Protein AF-A0A5R1NLW3-F1 (afdb_monomer)

Sequence (66 aa):
MPSSSGRPGRPFQDHRRVMEGIIYRYRAGIPWRDLPEVFGPWQTVWKRHRRFSGDGTWNSILVDAR

Nearest PDB structures (foldseek):
  2din-assembly1_A  TM=4.757E-01  e=3.621E+00  Homo sapiens
  7aav-assembly1_L  TM=5.142E-01  e=5.637E+00  Homo sapiens

Solvent-accessible surface area (backbone atoms only — not comparable to full-atom values): 4151 Å² total; per-residue (Å²): 128,94,70,80,88,65,80,92,65,81,78,79,71,63,65,64,45,32,51,51,39,53,53,47,38,65,74,70,69,55,60,64,90,72,51,59,68,92,36,43,63,44,69,60,38,49,54,50,52,54,47,31,69,73,72,47,48,54,58,55,54,61,60,70,72,107

Radius of gyration: 12.43 Å; Cα contacts (8 Å, |Δi|>4): 37; chains: 1; bounding box: 31×32×22 Å

Secondary structure (DSSP, 8-state):
-----SS--SPPP-HHHHHHHHHHHHHHT--GGG--GGG--HHHHHHHHHHHHHSSHHHHHHHHT-

Mean predicted aligned error: 5.95 Å

Foldseek 3Di:
DDDPPDDDDDDDDDPVLLVVQVVCCVVVVDDLCPRDCSSPRSVSSVVVVVVCVVVVVVVVVVVVVD

pLDDT: mean 85.46, std 14.32, range [51.34, 98.12]

Structure (mmCIF, N/CA/C/O backbone):
data_AF-A0A5R1NLW3-F1
#
_entry.id   AF-A0A5R1NLW3-F1
#
loop_
_atom_site.group_PDB
_atom_site.id
_atom_site.type_symbol
_atom_site.label_atom_id
_atom_site.label_alt_id
_atom_site.label_comp_id
_atom_site.label_asym_id
_atom_site.label_entity_id
_atom_site.label_seq_id
_atom_site.pdbx_PDB_ins_code
_atom_site.Cartn_x
_atom_site.Cartn_y
_atom_site.Cartn_z
_atom_site.occupancy
_atom_site.B_iso_or_equiv
_atom_site.auth_seq_id
_atom_site.auth_comp_id
_atom_site.auth_asym_id
_atom_site.auth_atom_id
_atom_site.pdbx_PDB_model_num
ATOM 1 N N . MET A 1 1 ? 13.975 -6.417 -3.828 1.00 56.59 1 MET A N 1
ATOM 2 C CA . MET A 1 1 ? 13.214 -5.139 -3.751 1.00 56.59 1 MET A CA 1
ATOM 3 C C . MET A 1 1 ? 13.659 -4.230 -4.890 1.00 56.59 1 MET A C 1
ATOM 5 O O . MET A 1 1 ? 14.845 -4.267 -5.197 1.00 56.59 1 MET A O 1
ATOM 9 N N . PRO A 1 2 ? 12.768 -3.440 -5.522 1.00 60.03 2 PRO A N 1
ATOM 10 C CA . PRO A 1 2 ? 13.160 -2.562 -6.624 1.00 60.03 2 PRO A CA 1
ATOM 11 C C . PRO A 1 2 ? 14.259 -1.596 -6.163 1.00 60.03 2 PRO A C 1
ATOM 13 O O . PRO A 1 2 ? 14.083 -0.881 -5.177 1.00 60.03 2 PRO A O 1
ATOM 16 N N . SER A 1 3 ? 15.398 -1.606 -6.852 1.00 61.59 3 SER A N 1
ATOM 17 C CA . SER A 1 3 ? 16.531 -0.715 -6.603 1.00 61.59 3 SER A CA 1
ATOM 18 C C . SER A 1 3 ? 16.362 0.590 -7.381 1.00 61.59 3 SER A C 1
ATOM 20 O O . SER A 1 3 ? 15.825 0.610 -8.488 1.00 61.59 3 SER A O 1
ATOM 22 N N . SER A 1 4 ? 16.851 1.701 -6.825 1.00 59.38 4 SER A N 1
ATOM 23 C CA . SER A 1 4 ? 16.893 3.006 -7.508 1.00 59.38 4 SER A CA 1
ATOM 24 C C . SER A 1 4 ? 18.047 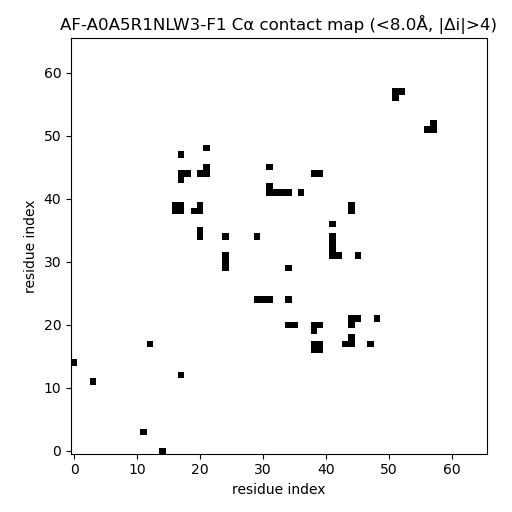3.106 -8.519 1.00 59.38 4 SER A C 1
ATOM 26 O O . SER A 1 4 ? 18.518 4.204 -8.802 1.00 59.38 4 SER A O 1
ATOM 28 N N . SER A 1 5 ? 18.552 1.985 -9.039 1.00 54.59 5 SER A N 1
ATOM 29 C CA . SER A 1 5 ? 19.661 1.969 -9.997 1.00 54.59 5 SER A CA 1
ATOM 30 C C . SER A 1 5 ? 19.200 2.587 -11.326 1.00 54.59 5 SER A C 1
ATOM 32 O O . SER A 1 5 ? 18.640 1.898 -12.176 1.00 54.59 5 SER A O 1
ATOM 34 N N . GLY A 1 6 ? 19.351 3.910 -11.452 1.00 66.69 6 GLY A N 1
ATOM 35 C CA . GLY A 1 6 ? 18.838 4.745 -12.540 1.00 66.69 6 GLY A CA 1
ATOM 36 C C . GLY A 1 6 ? 18.844 6.243 -12.190 1.00 66.69 6 GLY A C 1
ATOM 37 O O . GLY A 1 6 ? 19.431 6.652 -11.190 1.00 66.69 6 GLY A O 1
ATOM 38 N N . ARG A 1 7 ? 18.197 7.075 -13.026 1.00 57.94 7 ARG A N 1
ATOM 39 C CA . ARG A 1 7 ? 18.132 8.545 -12.862 1.00 57.94 7 ARG A CA 1
ATOM 40 C C . ARG A 1 7 ? 17.630 8.929 -11.456 1.00 57.94 7 ARG A C 1
ATOM 42 O O . ARG A 1 7 ? 16.624 8.358 -11.029 1.00 57.94 7 ARG A O 1
ATOM 49 N N . PRO A 1 8 ? 18.259 9.902 -10.765 1.00 53.97 8 PRO A N 1
ATOM 50 C CA . PRO A 1 8 ? 17.851 10.309 -9.425 1.00 53.97 8 PRO A CA 1
ATOM 51 C C . PRO A 1 8 ? 16.469 10.967 -9.485 1.00 53.97 8 PRO A C 1
ATOM 53 O O . PRO A 1 8 ? 16.314 12.119 -9.881 1.00 53.97 8 PRO A O 1
ATOM 56 N N . GLY A 1 9 ? 15.443 10.188 -9.152 1.00 65.88 9 GLY A N 1
ATOM 57 C CA . GLY A 1 9 ? 14.092 10.674 -8.901 1.00 65.88 9 GLY A CA 1
ATOM 58 C C . GLY A 1 9 ? 13.886 10.982 -7.419 1.00 65.88 9 GLY A C 1
ATOM 59 O O . GLY A 1 9 ? 14.804 10.875 -6.606 1.00 65.88 9 GLY A O 1
ATOM 60 N N . ARG A 1 10 ? 12.648 11.325 -7.045 1.00 65.62 10 ARG A N 1
ATOM 61 C CA . ARG A 1 10 ? 12.261 11.433 -5.632 1.00 65.62 10 ARG A CA 1
ATOM 62 C C . ARG A 1 10 ? 12.614 10.122 -4.906 1.00 65.62 10 ARG A C 1
ATOM 64 O O . ARG A 1 10 ? 12.277 9.063 -5.444 1.00 65.62 10 ARG A O 1
ATOM 71 N N . PRO A 1 11 ? 13.235 10.177 -3.710 1.00 66.50 11 PRO A N 1
ATOM 72 C CA . PRO A 1 11 ? 13.545 8.983 -2.933 1.00 66.50 11 PRO A CA 1
ATOM 73 C C . PRO A 1 11 ? 12.327 8.071 -2.808 1.00 66.50 11 PRO A C 1
ATOM 75 O O . PRO A 1 11 ? 11.197 8.549 -2.639 1.00 66.50 11 PRO A O 1
ATOM 78 N N . PHE A 1 12 ? 12.545 6.758 -2.911 1.00 66.75 12 PHE A N 1
ATOM 79 C CA . PHE A 1 12 ? 11.467 5.810 -2.672 1.00 66.75 12 PHE A CA 1
ATOM 80 C C . PHE A 1 12 ? 10.922 6.009 -1.258 1.00 66.75 12 PHE A C 1
ATOM 82 O O . PHE A 1 12 ? 11.681 6.123 -0.299 1.00 66.75 12 PHE A O 1
ATOM 89 N N . GLN A 1 13 ? 9.592 6.029 -1.139 1.00 69.12 13 GLN A N 1
ATOM 90 C CA . GLN A 1 13 ? 8.949 5.856 0.159 1.00 69.12 13 GLN A CA 1
ATOM 91 C C . GLN A 1 13 ? 9.408 4.542 0.784 1.00 69.12 13 GLN A C 1
ATOM 93 O O . GLN A 1 13 ? 9.704 3.593 0.049 1.00 69.12 13 GLN A O 1
ATOM 98 N N . ASP A 1 14 ? 9.409 4.496 2.117 1.00 83.56 14 ASP A N 1
ATOM 99 C CA . ASP A 1 14 ? 9.753 3.300 2.879 1.00 83.56 14 ASP A CA 1
ATOM 100 C C . ASP A 1 14 ? 9.050 2.068 2.282 1.00 83.56 14 ASP A C 1
ATOM 102 O O . ASP A 1 14 ? 7.818 1.971 2.224 1.00 83.56 14 ASP A O 1
ATOM 106 N N . HIS A 1 15 ? 9.863 1.141 1.774 1.00 83.94 15 HIS A N 1
ATOM 107 C CA . HIS A 1 15 ? 9.394 -0.069 1.115 1.00 83.94 15 HIS A CA 1
ATOM 108 C C . HIS A 1 15 ? 8.543 -0.922 2.045 1.00 83.94 15 HIS A C 1
ATOM 110 O O . HIS A 1 15 ? 7.553 -1.497 1.593 1.00 83.94 15 HIS A O 1
ATOM 116 N N . ARG A 1 16 ? 8.889 -0.962 3.334 1.00 89.00 16 ARG A N 1
ATOM 117 C CA . ARG A 1 16 ? 8.134 -1.701 4.340 1.00 89.00 16 ARG A CA 1
ATOM 118 C C . ARG A 1 16 ? 6.734 -1.122 4.487 1.00 89.00 16 ARG A C 1
ATOM 120 O O . ARG A 1 16 ? 5.762 -1.858 4.365 1.00 89.00 16 ARG A O 1
ATOM 127 N N . ARG A 1 17 ? 6.631 0.199 4.625 1.00 93.31 17 ARG A N 1
ATOM 128 C CA . ARG A 1 17 ? 5.357 0.916 4.776 1.00 93.31 17 ARG A CA 1
ATOM 129 C C . ARG A 1 17 ? 4.404 0.680 3.602 1.00 93.31 17 ARG A C 1
ATOM 131 O O . ARG A 1 17 ? 3.216 0.440 3.799 1.00 9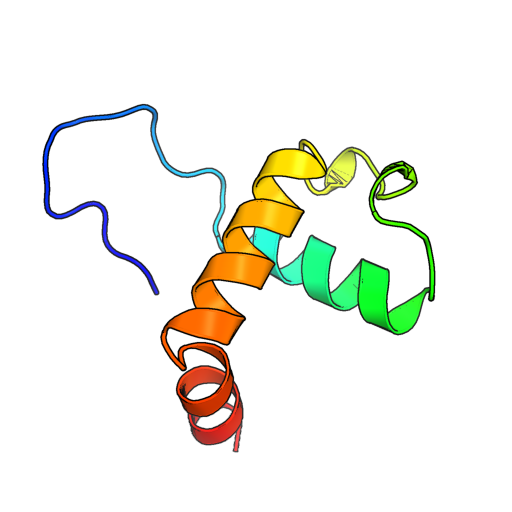3.31 17 ARG A O 1
ATOM 138 N N . VAL A 1 18 ? 4.925 0.703 2.373 1.00 93.00 18 VAL A N 1
ATOM 139 C CA . VAL A 1 18 ? 4.124 0.416 1.171 1.00 93.00 18 VAL A CA 1
ATOM 140 C C . VAL A 1 18 ? 3.643 -1.038 1.156 1.00 93.00 18 VAL A C 1
ATOM 142 O O . VAL A 1 18 ? 2.486 -1.291 0.828 1.00 93.00 18 VAL A O 1
ATOM 145 N N . MET A 1 19 ? 4.503 -1.990 1.524 1.00 93.25 19 MET A N 1
ATOM 146 C CA . MET A 1 19 ? 4.138 -3.409 1.593 1.00 93.25 19 MET A CA 1
ATOM 147 C C . MET A 1 19 ? 3.091 -3.682 2.672 1.00 93.25 19 MET A C 1
ATOM 149 O O . MET A 1 19 ? 2.111 -4.376 2.407 1.00 93.25 19 MET A O 1
ATOM 153 N N . GLU A 1 20 ? 3.251 -3.091 3.854 1.00 95.19 20 GLU A N 1
ATOM 154 C CA . GLU A 1 20 ? 2.270 -3.167 4.9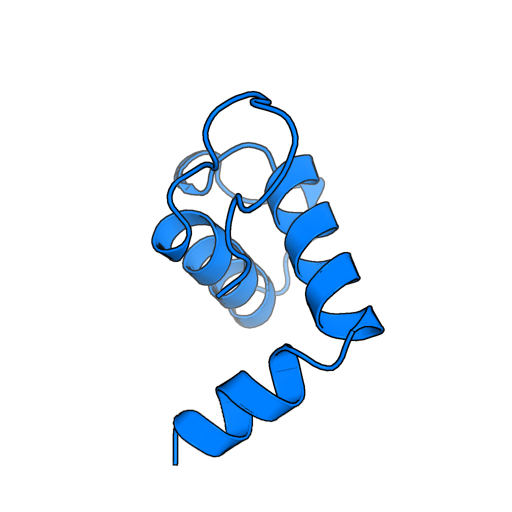38 1.00 95.19 20 GLU A CA 1
ATOM 155 C C . GLU A 1 20 ? 0.914 -2.600 4.499 1.00 95.19 20 GLU A C 1
ATOM 157 O O . GLU A 1 20 ? -0.112 -3.224 4.760 1.00 95.19 20 GLU A O 1
ATOM 162 N N . GLY A 1 21 ? 0.897 -1.502 3.735 1.00 97.00 21 GLY A N 1
ATOM 163 C CA . GLY A 1 21 ? -0.334 -0.955 3.158 1.00 97.00 21 GLY A CA 1
ATOM 164 C C . GLY A 1 21 ? -1.029 -1.902 2.179 1.00 97.00 21 GLY A C 1
ATOM 165 O O . GLY A 1 21 ? -2.254 -2.035 2.207 1.00 97.00 21 GLY A O 1
ATOM 166 N N . ILE A 1 22 ? -0.264 -2.606 1.339 1.00 96.19 22 ILE A N 1
ATOM 167 C CA . ILE A 1 22 ? -0.812 -3.624 0.428 1.00 96.19 22 ILE A CA 1
ATOM 168 C C . ILE A 1 22 ? -1.440 -4.765 1.238 1.00 96.19 22 ILE A C 1
ATOM 170 O O . ILE A 1 22 ? -2.595 -5.122 1.002 1.00 96.19 22 ILE A O 1
ATOM 174 N N . ILE A 1 23 ? -0.711 -5.301 2.221 1.00 95.62 23 ILE A N 1
ATOM 175 C CA . ILE A 1 23 ? -1.172 -6.407 3.076 1.00 95.62 23 ILE A CA 1
ATOM 176 C C . ILE A 1 23 ? -2.417 -6.001 3.868 1.00 95.62 23 ILE A C 1
ATOM 178 O O . ILE A 1 23 ? -3.387 -6.758 3.917 1.00 95.62 23 ILE A O 1
ATOM 182 N N . TYR A 1 24 ? -2.415 -4.806 4.462 1.00 97.88 24 TYR A N 1
ATOM 183 C CA . TYR A 1 24 ? -3.551 -4.279 5.210 1.00 97.88 24 TYR A CA 1
ATOM 184 C C . TYR A 1 24 ? -4.802 -4.212 4.336 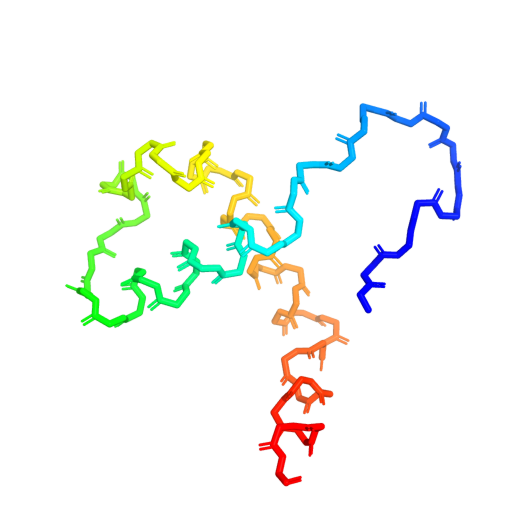1.00 97.88 24 TYR A C 1
ATOM 186 O O . TYR A 1 24 ? -5.839 -4.746 4.720 1.00 97.88 24 TYR A O 1
ATOM 194 N N . ARG A 1 25 ? -4.698 -3.639 3.128 1.00 97.88 25 ARG A N 1
ATOM 195 C CA . ARG A 1 25 ? -5.824 -3.551 2.188 1.00 97.88 25 ARG A CA 1
ATOM 196 C C . ARG A 1 25 ? -6.408 -4.921 1.861 1.00 97.88 25 ARG A C 1
ATOM 198 O O . ARG A 1 25 ? -7.625 -5.057 1.783 1.00 97.88 25 ARG A O 1
ATOM 205 N N . TYR A 1 26 ? -5.554 -5.926 1.661 1.00 95.56 26 TYR A N 1
ATOM 206 C CA . TYR A 1 26 ? -5.997 -7.296 1.405 1.00 95.56 26 TYR A CA 1
ATOM 207 C C . TYR A 1 26 ? -6.709 -7.919 2.606 1.00 95.56 26 TYR A C 1
ATOM 209 O O . TYR A 1 26 ? -7.751 -8.539 2.423 1.00 95.56 26 TYR A O 1
ATOM 217 N N . ARG A 1 27 ? -6.186 -7.727 3.822 1.00 97.19 27 ARG A N 1
ATOM 218 C CA . ARG A 1 27 ? -6.798 -8.250 5.056 1.00 97.19 27 ARG A CA 1
ATOM 219 C C . ARG A 1 27 ? -8.114 -7.557 5.407 1.00 97.19 27 ARG A C 1
ATOM 221 O O . ARG A 1 27 ? -9.039 -8.218 5.855 1.00 97.19 27 ARG A O 1
ATOM 228 N N . ALA A 1 28 ? -8.184 -6.243 5.213 1.00 97.38 28 ALA A N 1
ATOM 229 C CA . ALA A 1 28 ? -9.347 -5.432 5.558 1.00 97.38 28 ALA A CA 1
ATOM 230 C C . ALA A 1 28 ? -10.443 -5.449 4.476 1.00 97.38 28 ALA A C 1
ATOM 232 O O . ALA A 1 28 ? -11.571 -5.059 4.750 1.00 97.38 28 ALA A O 1
ATOM 233 N N . GLY A 1 29 ? -10.126 -5.861 3.241 1.00 97.25 29 GLY A N 1
ATOM 234 C CA . GLY A 1 29 ? -11.098 -5.923 2.142 1.00 97.25 29 GLY A CA 1
ATOM 235 C C . GLY A 1 29 ? -11.565 -4.557 1.621 1.00 97.25 29 GLY A C 1
ATOM 236 O O . GLY A 1 29 ? -12.571 -4.478 0.922 1.00 97.25 29 GLY A O 1
ATOM 237 N N . ILE A 1 30 ? -10.842 -3.481 1.932 1.00 97.69 30 ILE A N 1
ATOM 238 C CA . ILE A 1 30 ? -11.248 -2.104 1.616 1.00 97.69 30 ILE A CA 1
ATOM 239 C C . ILE A 1 30 ? -10.902 -1.692 0.172 1.00 97.69 30 ILE A C 1
ATOM 241 O O . ILE A 1 30 ? -9.971 -2.238 -0.450 1.00 97.69 30 ILE A O 1
ATOM 245 N N . PRO A 1 31 ? -11.616 -0.711 -0.409 1.00 97.88 31 PRO A N 1
ATOM 246 C CA . PRO A 1 31 ? -11.199 -0.103 -1.666 1.00 97.88 31 PRO A CA 1
ATOM 247 C C . PRO A 1 31 ? -9.888 0.675 -1.476 1.00 97.88 31 PRO A C 1
ATOM 249 O O . PRO A 1 31 ? -9.554 1.130 -0.387 1.00 97.88 31 PRO A O 1
ATOM 252 N N . TRP A 1 32 ? -9.128 0.859 -2.560 1.00 97.25 32 TRP A N 1
ATOM 253 C CA . TRP A 1 32 ? -7.828 1.541 -2.496 1.00 97.25 32 TRP A CA 1
ATOM 254 C C . TRP A 1 32 ? -7.913 2.967 -1.945 1.00 97.25 32 TRP A C 1
ATOM 256 O O . TRP A 1 32 ? -6.998 3.395 -1.255 1.00 97.25 32 TRP A O 1
ATOM 266 N N . ARG A 1 33 ? -8.996 3.696 -2.244 1.00 97.12 33 ARG A N 1
ATOM 267 C CA . ARG A 1 33 ? -9.166 5.098 -1.829 1.00 97.12 33 ARG A CA 1
ATOM 268 C C . ARG A 1 33 ? -9.357 5.259 -0.320 1.00 97.12 33 ARG A C 1
ATOM 270 O O . ARG A 1 33 ? -9.087 6.343 0.178 1.00 97.12 33 ARG A O 1
ATOM 277 N N . ASP A 1 34 ? -9.721 4.180 0.369 1.00 97.94 34 ASP A N 1
ATOM 278 C CA . ASP A 1 34 ? -9.971 4.171 1.812 1.00 97.94 34 ASP A CA 1
ATOM 279 C C . ASP A 1 34 ? -8.753 3.656 2.595 1.00 97.94 34 ASP A C 1
ATOM 281 O O . ASP A 1 34 ? -8.822 3.436 3.803 1.00 97.94 34 ASP A O 1
ATOM 285 N N . LEU A 1 35 ? -7.621 3.428 1.917 1.00 98.12 35 LEU A N 1
ATOM 286 C CA . LEU A 1 35 ? -6.391 2.998 2.569 1.00 98.12 35 LEU A CA 1
ATOM 287 C C . LEU A 1 35 ? -5.948 4.050 3.605 1.00 98.12 35 LEU A C 1
ATOM 289 O O . LEU A 1 35 ? -5.793 5.216 3.234 1.00 98.12 35 LEU A O 1
ATOM 293 N N . PRO A 1 36 ? -5.659 3.656 4.861 1.00 97.50 36 PRO A N 1
ATOM 294 C CA . PRO A 1 36 ? -5.192 4.591 5.873 1.00 97.50 36 PRO A CA 1
ATOM 295 C C . PRO A 1 36 ? -3.931 5.341 5.436 1.00 97.50 36 PRO A C 1
ATOM 297 O O . PRO A 1 36 ? -2.954 4.737 4.985 1.00 97.50 36 PRO A O 1
ATOM 300 N N . GLU A 1 37 ? -3.913 6.656 5.659 1.00 95.00 37 GLU A N 1
ATOM 301 C CA . GLU A 1 37 ? -2.782 7.531 5.311 1.00 95.00 37 GLU A CA 1
ATOM 302 C C . GLU A 1 37 ? -1.481 7.142 6.027 1.00 95.00 37 GLU A C 1
ATOM 304 O O . GLU A 1 37 ? -0.379 7.475 5.579 1.00 95.00 37 GLU A O 1
ATOM 309 N N . VAL A 1 38 ? -1.584 6.351 7.102 1.00 95.38 38 VAL A N 1
ATOM 310 C CA . VAL A 1 38 ? -0.441 5.752 7.799 1.00 95.38 38 VAL A CA 1
ATOM 311 C C . VAL A 1 38 ? 0.404 4.881 6.873 1.00 95.38 38 VAL A C 1
ATOM 313 O O . VAL A 1 38 ? 1.563 4.671 7.193 1.00 95.38 38 VAL A O 1
ATOM 316 N N . PHE A 1 39 ? -0.094 4.435 5.717 1.00 95.25 39 PHE A N 1
ATOM 317 C CA . PHE A 1 39 ? 0.678 3.690 4.712 1.00 95.25 39 PHE A CA 1
ATOM 318 C C . PHE A 1 39 ? 1.201 4.567 3.560 1.00 95.25 39 PHE A C 1
ATOM 320 O O . PHE A 1 39 ? 1.890 4.086 2.658 1.00 95.25 39 PHE A O 1
ATOM 327 N N . GLY A 1 40 ? 0.923 5.870 3.609 1.00 93.06 40 GLY A N 1
ATOM 328 C CA . GLY A 1 40 ? 1.212 6.831 2.552 1.00 93.06 40 GLY A CA 1
ATOM 329 C C . GLY A 1 40 ? 0.096 6.924 1.502 1.00 93.06 40 GLY A C 1
ATOM 330 O O . GLY A 1 40 ? -0.959 6.309 1.646 1.00 93.06 40 GLY A O 1
ATOM 331 N N . PRO A 1 41 ? 0.310 7.699 0.421 1.00 95.19 41 PRO A N 1
ATOM 332 C CA . PRO A 1 41 ? -0.720 7.939 -0.585 1.00 95.19 41 PRO A CA 1
ATOM 333 C C . PRO A 1 41 ? -1.145 6.643 -1.275 1.00 95.19 41 PRO A C 1
ATOM 335 O O . PRO A 1 41 ? -0.301 5.937 -1.843 1.00 95.19 41 PRO A O 1
ATOM 338 N N . TRP A 1 42 ? -2.448 6.363 -1.302 1.00 96.56 42 TRP A N 1
ATOM 339 C CA . TRP A 1 42 ? -2.978 5.125 -1.874 1.00 96.56 42 TRP A CA 1
ATOM 340 C C . TRP A 1 42 ? -2.559 4.902 -3.333 1.00 96.56 42 TRP A C 1
ATOM 342 O O . TRP A 1 42 ? -2.348 3.763 -3.744 1.00 96.56 42 TRP A O 1
ATOM 352 N N . GLN A 1 43 ? -2.354 5.967 -4.119 1.00 96.31 43 GLN A N 1
ATOM 353 C CA . GLN A 1 43 ? -1.888 5.864 -5.505 1.00 96.31 43 GLN A CA 1
ATOM 354 C C . GLN A 1 43 ? -0.474 5.277 -5.578 1.00 96.31 43 GLN A C 1
ATOM 356 O O . GLN A 1 43 ? -0.167 4.525 -6.501 1.00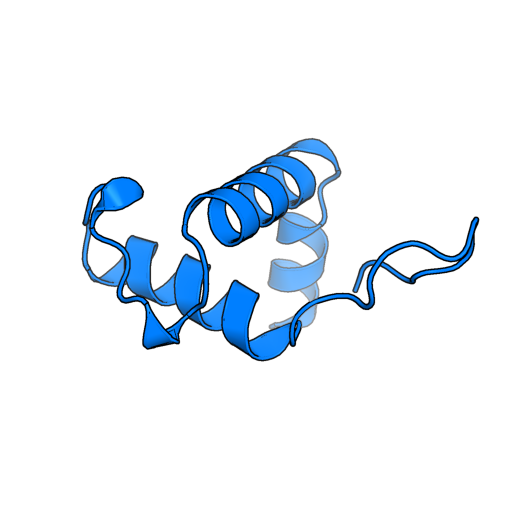 96.31 43 GLN A O 1
ATOM 361 N N . THR A 1 44 ? 0.396 5.618 -4.624 1.00 93.94 44 TH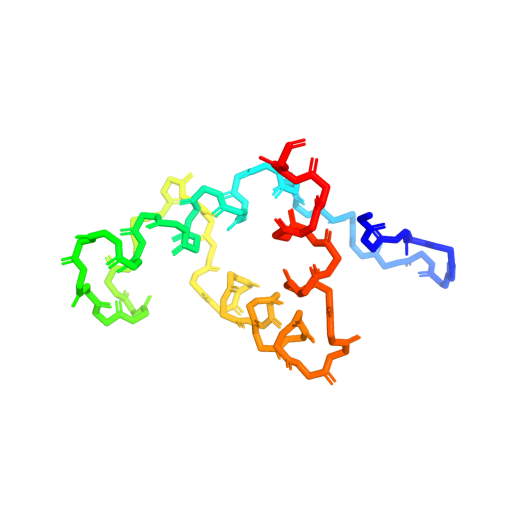R A N 1
ATOM 362 C CA . THR A 1 44 ? 1.764 5.082 -4.545 1.00 93.94 44 THR A CA 1
ATOM 363 C C . THR A 1 44 ? 1.729 3.595 -4.223 1.00 93.94 44 THR A C 1
ATOM 365 O O . THR A 1 44 ? 2.413 2.804 -4.877 1.00 93.94 44 THR A O 1
ATOM 368 N N . VAL A 1 45 ? 0.891 3.217 -3.258 1.00 95.50 45 VAL A N 1
ATOM 369 C CA . VAL A 1 45 ? 0.706 1.828 -2.832 1.00 95.50 45 VAL A CA 1
ATOM 370 C C . VAL A 1 45 ? 0.124 0.990 -3.972 1.00 95.50 45 VAL A C 1
ATOM 372 O O . VAL A 1 45 ? 0.689 -0.044 -4.332 1.00 95.50 45 VAL A O 1
ATOM 375 N N . TRP A 1 46 ? -0.920 1.491 -4.635 1.00 95.75 46 TRP A N 1
ATOM 376 C CA . TRP A 1 46 ? -1.528 0.845 -5.797 1.00 95.75 46 TRP A CA 1
ATOM 377 C C . TRP A 1 46 ? -0.548 0.690 -6.967 1.00 95.75 46 TRP A C 1
ATOM 379 O O . TRP A 1 46 ? -0.436 -0.401 -7.524 1.00 95.75 46 TRP A O 1
ATOM 389 N N . LYS A 1 47 ? 0.213 1.735 -7.327 1.00 94.50 47 LYS A N 1
ATOM 390 C CA . LYS A 1 47 ? 1.219 1.650 -8.406 1.00 94.50 47 LYS A CA 1
ATOM 391 C C . LYS A 1 47 ? 2.277 0.590 -8.107 1.00 94.50 47 LYS A C 1
ATOM 393 O O . LYS A 1 47 ? 2.677 -0.139 -9.013 1.00 94.50 47 LYS A O 1
ATOM 398 N N . ARG A 1 48 ? 2.721 0.484 -6.848 1.00 92.25 48 ARG A N 1
ATOM 399 C CA . ARG A 1 48 ? 3.683 -0.545 -6.427 1.00 92.25 48 ARG A CA 1
ATOM 400 C C . ARG A 1 48 ? 3.082 -1.939 -6.560 1.00 92.25 48 ARG A C 1
ATOM 402 O O . ARG A 1 48 ? 3.692 -2.794 -7.193 1.00 92.25 48 ARG A O 1
ATOM 409 N N . HIS A 1 49 ? 1.873 -2.131 -6.039 1.00 93.94 49 HIS A N 1
ATOM 410 C CA . HIS A 1 49 ? 1.146 -3.390 -6.152 1.00 93.94 49 HIS A CA 1
ATOM 411 C C . HIS A 1 49 ? 0.954 -3.820 -7.617 1.00 93.94 49 HIS A C 1
ATOM 413 O O . HIS A 1 49 ? 1.234 -4.964 -7.981 1.00 93.94 49 HIS A O 1
ATOM 419 N N . ARG A 1 50 ? 0.529 -2.884 -8.477 1.00 94.31 50 ARG A N 1
ATOM 420 C CA . ARG A 1 50 ? 0.345 -3.100 -9.918 1.00 94.31 50 ARG A CA 1
ATOM 421 C C . ARG A 1 50 ? 1.649 -3.517 -10.594 1.00 94.31 50 ARG A C 1
ATOM 423 O O . ARG A 1 50 ? 1.628 -4.449 -11.389 1.00 94.31 50 ARG A O 1
ATOM 430 N N . ARG A 1 51 ? 2.764 -2.855 -10.265 1.00 92.00 51 ARG A N 1
ATOM 431 C CA . ARG A 1 51 ? 4.094 -3.193 -10.788 1.00 92.00 51 ARG A CA 1
ATOM 432 C C . ARG A 1 51 ? 4.506 -4.608 -10.384 1.00 92.00 51 ARG A C 1
ATOM 434 O O . ARG A 1 51 ? 4.795 -5.399 -11.268 1.00 92.00 51 ARG A O 1
ATOM 441 N N . PHE A 1 52 ? 4.418 -4.940 -9.095 1.00 91.12 52 PHE A N 1
ATOM 442 C CA . PHE A 1 52 ? 4.803 -6.261 -8.577 1.00 91.12 52 PHE A CA 1
ATOM 443 C C . PHE A 1 52 ? 3.968 -7.409 -9.147 1.00 91.12 52 PHE A C 1
ATOM 445 O O . PHE A 1 52 ? 4.452 -8.528 -9.293 1.00 91.12 52 PHE A O 1
ATOM 452 N N . SER A 1 53 ? 2.709 -7.124 -9.482 1.00 90.62 53 SER A N 1
ATOM 453 C CA . SER A 1 53 ? 1.830 -8.083 -10.156 1.00 90.62 53 SER A CA 1
ATOM 454 C C . SER A 1 53 ? 2.207 -8.289 -11.622 1.00 90.62 53 SER A C 1
ATOM 456 O O . SER A 1 53 ? 1.985 -9.367 -12.156 1.00 90.62 53 SER A O 1
ATOM 458 N N . GLY A 1 54 ? 2.742 -7.259 -12.284 1.00 91.94 54 GLY A N 1
ATOM 459 C CA . GLY A 1 54 ? 3.107 -7.315 -13.699 1.00 91.94 54 GLY A CA 1
ATOM 460 C C . GLY A 1 54 ? 4.510 -7.860 -13.962 1.00 91.94 54 GLY A C 1
ATOM 461 O O . GLY A 1 54 ? 4.727 -8.460 -15.006 1.00 91.94 54 GLY A O 1
ATOM 462 N N . ASP A 1 55 ? 5.450 -7.663 -13.037 1.00 91.56 55 ASP A N 1
ATOM 463 C CA . ASP A 1 55 ? 6.850 -8.087 -13.189 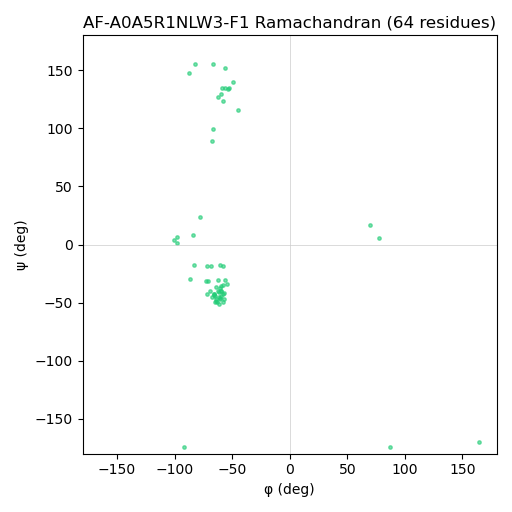1.00 91.56 55 ASP A CA 1
ATOM 464 C C . ASP A 1 55 ? 7.190 -9.393 -12.446 1.00 91.56 55 ASP A C 1
ATOM 466 O O . ASP A 1 55 ? 8.340 -9.821 -12.443 1.00 91.56 55 ASP A O 1
ATOM 470 N N . GLY A 1 56 ? 6.196 -10.038 -11.824 1.00 87.25 56 GLY A N 1
ATOM 471 C CA . GLY A 1 56 ? 6.371 -11.310 -11.121 1.00 87.25 56 GLY A CA 1
ATOM 472 C C . GLY A 1 56 ? 7.027 -11.193 -9.744 1.00 87.25 56 GLY A C 1
ATOM 473 O O . GLY A 1 56 ? 7.242 -12.218 -9.101 1.00 87.25 56 GLY A O 1
ATOM 474 N N . THR A 1 57 ? 7.287 -9.979 -9.243 1.00 89.38 57 THR A N 1
ATOM 475 C CA . THR A 1 57 ? 7.901 -9.762 -7.921 1.00 89.38 57 THR A CA 1
ATOM 476 C C . THR A 1 57 ? 7.127 -10.457 -6.795 1.00 89.38 57 THR A C 1
ATOM 478 O O . THR A 1 57 ? 7.739 -10.954 -5.852 1.00 89.38 57 THR A O 1
ATOM 481 N N . TRP A 1 58 ? 5.794 -10.542 -6.886 1.00 87.56 58 TRP A N 1
ATOM 482 C CA . TRP A 1 58 ? 5.004 -11.286 -5.897 1.00 87.56 58 TRP A CA 1
ATOM 483 C C . TRP A 1 58 ? 5.371 -12.767 -5.824 1.00 87.56 58 TRP A C 1
ATOM 485 O O . TRP A 1 58 ? 5.418 -13.309 -4.726 1.00 87.56 58 TRP A O 1
ATOM 495 N N . ASN A 1 59 ? 5.681 -13.400 -6.956 1.00 87.88 59 ASN A N 1
ATOM 496 C CA . ASN A 1 59 ? 6.080 -14.805 -6.977 1.00 87.88 59 ASN A CA 1
ATOM 497 C C . ASN A 1 59 ? 7.410 -14.990 -6.245 1.00 87.88 59 ASN A C 1
ATOM 499 O O . ASN A 1 59 ? 7.520 -15.883 -5.416 1.00 87.88 59 ASN A O 1
ATOM 503 N N . SER A 1 60 ? 8.385 -14.107 -6.484 1.00 84.44 60 SER A N 1
ATOM 504 C CA . SER A 1 60 ? 9.664 -14.133 -5.763 1.00 84.44 60 SER A CA 1
ATOM 505 C C . SER A 1 60 ? 9.471 -13.940 -4.258 1.00 84.44 60 SER A C 1
ATOM 507 O O . SER A 1 60 ? 9.985 -14.722 -3.473 1.00 84.44 60 SER A O 1
ATOM 509 N N . ILE A 1 61 ? 8.660 -12.957 -3.849 1.00 82.69 61 ILE A N 1
ATOM 510 C CA . ILE A 1 61 ? 8.389 -12.695 -2.426 1.00 82.69 61 ILE A CA 1
ATOM 511 C C . ILE A 1 61 ? 7.712 -13.893 -1.748 1.00 82.69 61 ILE A C 1
ATOM 513 O O . ILE A 1 61 ? 8.033 -14.207 -0.607 1.00 82.69 61 ILE A O 1
ATOM 517 N N . LEU A 1 62 ? 6.763 -14.545 -2.424 1.00 80.56 62 LEU A N 1
ATOM 518 C CA . LEU A 1 62 ? 6.054 -15.703 -1.875 1.00 80.56 62 LEU A CA 1
ATOM 519 C C . LEU A 1 62 ? 6.942 -16.950 -1.790 1.00 80.56 62 LEU A C 1
ATOM 521 O O . LEU A 1 62 ? 6.751 -17.758 -0.887 1.00 80.56 62 LEU A O 1
ATOM 525 N N . VAL A 1 63 ? 7.901 -17.102 -2.706 1.00 82.25 63 VAL A N 1
ATOM 526 C CA . VAL A 1 63 ? 8.888 -18.190 -2.671 1.00 82.25 63 VAL A CA 1
ATOM 527 C C . VAL A 1 63 ? 9.901 -17.976 -1.545 1.00 82.25 63 VAL A C 1
ATOM 529 O O . VAL A 1 63 ? 10.189 -18.922 -0.819 1.00 82.25 63 VAL A O 1
ATOM 532 N N . ASP A 1 64 ? 10.385 -16.746 -1.360 1.00 71.06 64 ASP A N 1
ATOM 533 C CA . ASP A 1 64 ? 11.367 -16.400 -0.320 1.00 71.06 64 ASP A CA 1
ATOM 534 C C . ASP A 1 64 ? 10.779 -16.420 1.105 1.00 71.06 64 ASP A C 1
ATOM 536 O O . ASP A 1 64 ? 11.520 -16.464 2.083 1.00 71.06 64 ASP A O 1
ATOM 540 N N . ALA A 1 65 ? 9.452 -16.362 1.246 1.00 60.56 65 ALA A N 1
ATOM 541 C CA . ALA A 1 65 ? 8.759 -16.406 2.535 1.00 60.56 65 ALA A CA 1
ATOM 542 C C . ALA A 1 65 ? 8.514 -17.836 3.066 1.00 60.56 65 ALA A C 1
ATOM 544 O O . ALA A 1 65 ? 7.766 -17.993 4.035 1.00 60.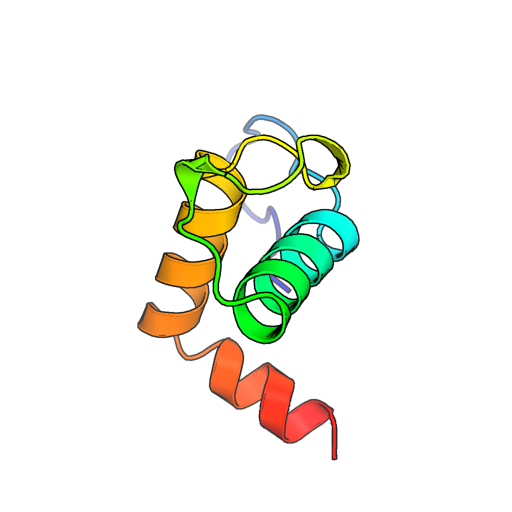56 65 ALA A O 1
ATOM 545 N N . ARG A 1 66 ? 9.087 -18.859 2.416 1.00 51.34 66 ARG A N 1
ATOM 546 C CA . ARG A 1 66 ? 8.934 -20.277 2.765 1.00 51.34 66 ARG A CA 1
ATOM 547 C C . ARG A 1 66 ? 10.070 -20.803 3.636 1.00 51.34 66 ARG A C 1
ATOM 549 O O . ARG A 1 66 ? 11.232 -20.418 3.397 1.00 51.34 66 ARG A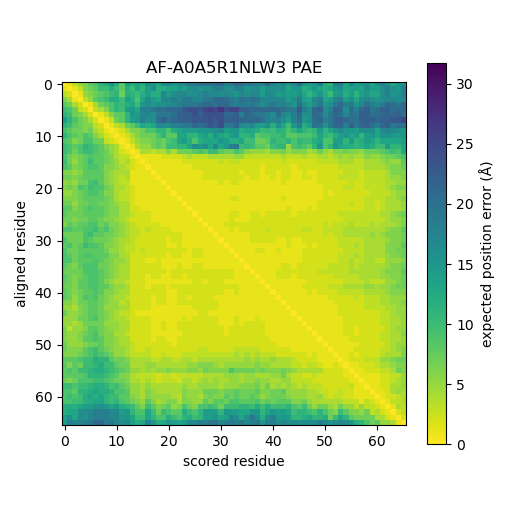 O 1
#